Protein AF-A0A2A5HK65-F1 (afdb_monomer)

pLDDT: mean 91.35, std 9.48, range [46.25, 98.0]

Sequence (128 aa):
MYASKERIIPYIITIISYIFTLYLLKQTTVIPIIFNFIIGATYAIILACIINIKWKISAHAVGVGGLLGAFLCVATKLQADVSIFIVALLVVFGLVATARLILNAHTHAQIYTGFLLGIATQFAVFYF

Foldseek 3Di:
DDDLVVCLVVLVVVLVVLVVVLVVVVVDPDDVLVNLLSVLVNVLSVVQSVCSVPFNADLVLLVLLLVLLSVVLCCVVVVDPPVVVNVVSVVVLVVVLVVCVVVVVHDPCSNVVSNVSSNVSSNVSSVD

Nearest PDB structures (foldseek):
  1x91-assembly1_A  TM=3.301E-01  e=8.419E+00  Arabidopsis thaliana

Solvent-accessible surface area (backbone atoms only — not comparable to full-atom values): 6739 Å² total; per-residue (Å²): 133,84,58,58,73,72,52,48,57,63,42,52,54,51,47,53,52,44,53,50,49,51,58,55,46,72,76,45,98,62,61,66,70,60,55,40,49,52,51,12,52,40,54,32,49,52,53,46,47,61,46,23,72,83,45,70,48,31,65,68,32,21,51,53,17,25,52,45,16,46,51,54,43,43,34,68,78,68,66,44,92,48,63,70,58,52,54,52,48,52,52,51,44,52,53,54,50,50,53,36,45,75,66,67,72,42,53,72,66,28,35,54,53,17,22,49,45,8,22,51,34,20,36,52,52,69,75,106

Mean predicted aligned error: 4.23 Å

Secondary structure (DSSP, 8-state):
---GGGGHHHHHHHHHHHHHHHHHHHTS---HHHHHHHHHHHHHHHHHHHHHHHS---HHHHHHHHHHHHHHHHHHHS----HHHHHHHHHHHHHHHHHHHHTT-S-HHHHHHHHHHHHHHHHHHHH-

Structure (mmCIF, N/CA/C/O backbone):
data_AF-A0A2A5HK65-F1
#
_entry.id   AF-A0A2A5HK65-F1
#
loop_
_atom_site.group_PDB
_atom_site.id
_atom_site.type_symbol
_atom_site.label_atom_id
_atom_site.label_alt_id
_atom_site.label_comp_id
_atom_site.label_asym_id
_atom_site.label_entity_id
_atom_site.label_seq_id
_atom_site.pdbx_PDB_ins_code
_atom_site.Cartn_x
_atom_site.Cartn_y
_atom_site.Cartn_z
_atom_site.occupancy
_atom_site.B_iso_or_equiv
_atom_site.auth_seq_id
_atom_site.auth_comp_id
_atom_site.auth_asym_id
_atom_site.auth_atom_id
_atom_site.pdbx_PDB_model_num
ATOM 1 N N . MET A 1 1 ? -8.282 -3.814 21.836 1.00 46.25 1 MET A N 1
ATOM 2 C CA . MET A 1 1 ? -8.452 -3.040 20.584 1.00 46.25 1 MET A CA 1
ATOM 3 C C . MET A 1 1 ? -7.595 -1.778 20.682 1.00 46.25 1 MET A C 1
ATOM 5 O O . MET A 1 1 ? -8.028 -0.820 21.301 1.00 46.25 1 MET A O 1
ATOM 9 N N . TYR A 1 2 ? -6.361 -1.800 20.157 1.00 49.16 2 TYR A N 1
ATOM 10 C CA . TYR A 1 2 ? -5.377 -0.717 20.349 1.00 49.16 2 TYR A CA 1
ATOM 11 C C . TYR A 1 2 ? -5.909 0.667 19.925 1.00 49.16 2 TYR A C 1
ATOM 13 O O . TYR A 1 2 ? -6.644 0.803 18.925 1.00 49.16 2 TYR A O 1
ATOM 21 N N . ALA A 1 3 ? -5.553 1.695 20.694 1.00 53.25 3 ALA A N 1
ATOM 22 C CA . ALA A 1 3 ? -5.910 3.082 20.411 1.00 53.25 3 ALA A CA 1
ATOM 23 C C . ALA A 1 3 ? -5.217 3.552 19.117 1.00 53.25 3 ALA A C 1
ATOM 25 O O . ALA A 1 3 ? -4.145 3.065 18.767 1.00 53.25 3 ALA A O 1
ATOM 26 N N . SER A 1 4 ? -5.804 4.511 18.383 1.00 59.31 4 SER A N 1
ATOM 27 C CA . SER A 1 4 ? -5.201 5.018 17.126 1.00 59.31 4 SER A CA 1
ATOM 28 C C . SER A 1 4 ? -3.761 5.508 17.325 1.00 59.31 4 SER A C 1
ATOM 30 O O . SER A 1 4 ? -2.926 5.348 16.438 1.00 59.31 4 SER A O 1
ATOM 32 N N . LYS A 1 5 ? -3.474 6.046 18.520 1.00 59.19 5 LYS A N 1
ATOM 33 C CA . LYS A 1 5 ? -2.154 6.535 18.932 1.00 59.19 5 LYS A CA 1
ATOM 34 C C . LYS A 1 5 ? -1.090 5.440 19.027 1.00 59.19 5 LYS A C 1
ATOM 36 O O . LYS A 1 5 ? 0.046 5.707 18.670 1.00 59.19 5 LYS A O 1
ATOM 41 N N . GLU A 1 6 ? -1.426 4.218 19.432 1.00 62.09 6 GLU A N 1
ATOM 42 C CA . GLU A 1 6 ? -0.434 3.134 19.579 1.00 62.09 6 GLU A CA 1
ATOM 43 C C . GLU A 1 6 ? 0.043 2.599 18.222 1.00 62.09 6 GLU A C 1
ATOM 45 O O . GLU A 1 6 ? 1.127 2.035 18.108 1.00 62.09 6 GLU A O 1
ATOM 50 N N . ARG A 1 7 ? -0.739 2.825 17.159 1.00 69.94 7 ARG A N 1
ATOM 51 C CA . ARG A 1 7 ? -0.401 2.383 15.800 1.00 69.94 7 ARG A CA 1
ATOM 52 C C . ARG A 1 7 ? 0.589 3.305 15.097 1.00 69.94 7 ARG A C 1
ATOM 54 O O . ARG A 1 7 ? 1.166 2.885 14.102 1.00 69.94 7 ARG A O 1
ATOM 61 N N . ILE A 1 8 ? 0.803 4.529 15.591 1.00 82.81 8 ILE A N 1
ATOM 62 C CA . ILE A 1 8 ? 1.668 5.503 14.912 1.00 82.81 8 ILE A CA 1
ATOM 63 C C . ILE A 1 8 ? 3.128 5.045 14.876 1.00 82.81 8 ILE A C 1
ATOM 65 O O . ILE A 1 8 ? 3.794 5.237 13.868 1.00 82.81 8 ILE A O 1
ATOM 69 N N . ILE A 1 9 ? 3.594 4.361 15.927 1.00 87.81 9 ILE A N 1
ATOM 70 C CA . ILE A 1 9 ? 4.965 3.846 16.015 1.00 87.81 9 ILE A CA 1
ATOM 71 C C . ILE A 1 9 ? 5.244 2.851 14.868 1.00 87.81 9 ILE A C 1
ATOM 73 O O . ILE A 1 9 ? 6.175 3.102 14.104 1.00 87.81 9 ILE A O 1
ATOM 77 N N . PRO A 1 10 ? 4.423 1.798 14.648 1.00 90.94 10 PRO A N 1
ATOM 78 C CA . PRO A 1 10 ? 4.553 0.925 13.479 1.00 90.94 10 PRO A CA 1
ATOM 79 C C . PRO A 1 10 ? 4.593 1.655 12.130 1.00 90.94 10 PRO A C 1
ATOM 81 O O . PRO A 1 10 ? 5.416 1.316 11.279 1.00 90.94 10 PRO A O 1
ATOM 84 N N . TYR A 1 11 ? 3.737 2.665 11.927 1.00 91.88 11 TYR A N 1
ATOM 85 C CA . TYR A 1 11 ? 3.733 3.450 10.686 1.00 91.88 11 TYR A CA 1
ATOM 86 C C . TYR A 1 11 ? 5.052 4.204 10.496 1.00 91.88 11 TYR A C 1
ATOM 88 O O . TYR A 1 11 ? 5.650 4.111 9.428 1.00 91.88 11 TYR A O 1
ATOM 96 N N . ILE A 1 12 ? 5.528 4.908 11.527 1.00 93.69 12 ILE A N 1
ATOM 97 C CA . ILE A 1 12 ? 6.774 5.681 11.464 1.00 93.69 12 ILE A CA 1
ATOM 98 C C . ILE A 1 12 ? 7.977 4.773 11.208 1.00 93.6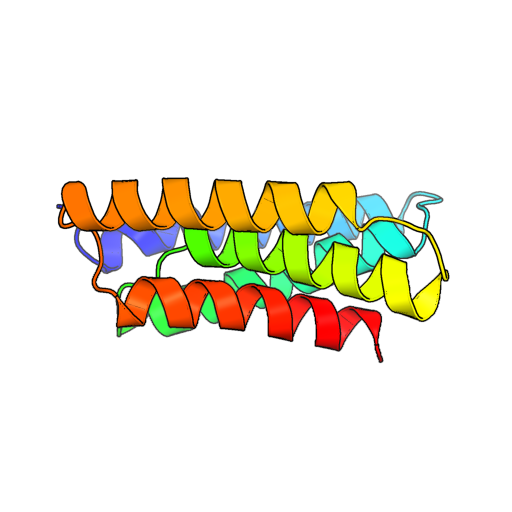9 12 ILE A C 1
ATOM 100 O O . ILE A 1 12 ? 8.792 5.087 10.343 1.00 93.69 12 ILE A O 1
ATOM 104 N N . ILE A 1 13 ? 8.060 3.625 11.890 1.00 95.31 13 ILE A N 1
ATOM 105 C CA . ILE A 1 13 ? 9.128 2.646 11.650 1.00 95.31 13 ILE A CA 1
ATOM 106 C C . ILE A 1 13 ? 9.094 2.182 10.191 1.00 95.31 13 ILE A C 1
ATOM 108 O O . ILE A 1 13 ? 10.122 2.205 9.524 1.00 95.31 13 ILE A O 1
ATOM 112 N N . THR A 1 14 ? 7.912 1.850 9.665 1.00 94.81 14 THR A N 1
ATOM 113 C CA . THR A 1 14 ? 7.760 1.400 8.272 1.00 94.81 14 THR A CA 1
ATOM 114 C C . THR A 1 14 ? 8.170 2.487 7.272 1.00 94.81 14 THR A C 1
ATOM 116 O O . THR A 1 14 ? 8.875 2.194 6.309 1.00 94.81 14 THR A O 1
ATOM 119 N N . ILE A 1 15 ? 7.783 3.747 7.512 1.00 96.12 15 ILE A N 1
ATOM 120 C CA . ILE A 1 15 ? 8.173 4.894 6.676 1.00 96.12 15 ILE A CA 1
ATOM 121 C C . ILE A 1 15 ? 9.697 5.043 6.648 1.00 96.12 15 ILE A C 1
ATOM 123 O O . ILE A 1 15 ? 10.281 5.146 5.571 1.00 96.12 15 ILE A O 1
ATOM 127 N N . ILE A 1 16 ? 10.349 5.017 7.815 1.00 97.31 16 ILE A N 1
ATOM 128 C CA . ILE A 1 16 ? 11.810 5.126 7.913 1.00 97.31 16 ILE A CA 1
ATOM 129 C C . ILE A 1 16 ? 12.480 3.959 7.185 1.00 97.31 16 ILE A C 1
ATOM 131 O O . ILE A 1 16 ? 13.403 4.182 6.401 1.00 97.31 16 ILE A O 1
ATOM 135 N N . SER A 1 17 ? 11.997 2.729 7.388 1.00 97.12 17 SER A N 1
ATOM 136 C CA . SER A 1 17 ? 12.515 1.552 6.690 1.00 97.12 17 SER A CA 1
ATOM 137 C C . SER A 1 17 ? 12.403 1.696 5.175 1.00 97.12 17 SER A C 1
ATOM 139 O O . SER A 1 17 ? 13.373 1.420 4.480 1.00 97.12 17 SER A O 1
ATOM 141 N N . TYR A 1 18 ? 11.273 2.179 4.653 1.00 96.25 18 TYR A N 1
ATOM 142 C CA . TYR A 1 18 ? 11.088 2.353 3.210 1.00 96.25 18 TYR A CA 1
ATOM 143 C C . TYR A 1 18 ? 11.963 3.466 2.632 1.00 96.25 18 TYR A C 1
ATOM 145 O O . TYR A 1 18 ? 12.559 3.278 1.572 1.00 96.25 18 TYR A O 1
ATOM 153 N N . ILE A 1 19 ? 12.117 4.590 3.337 1.00 96.75 19 ILE A N 1
ATOM 154 C CA . ILE A 1 19 ? 13.049 5.655 2.934 1.00 96.75 19 ILE A CA 1
ATOM 155 C C . ILE A 1 19 ? 14.484 5.118 2.894 1.00 96.75 19 ILE A C 1
ATOM 157 O O . ILE A 1 19 ? 15.219 5.379 1.941 1.00 96.75 19 ILE A O 1
ATO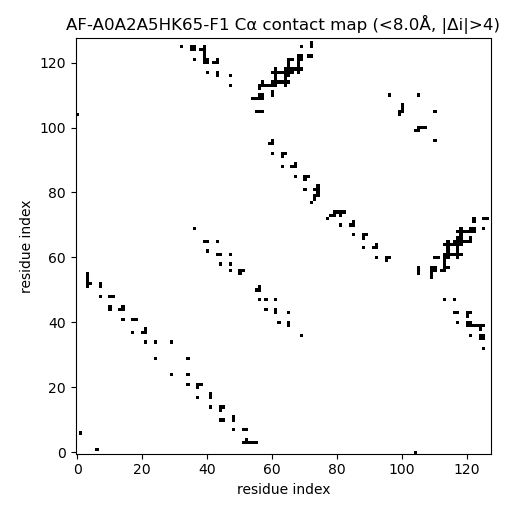M 161 N N . PHE A 1 20 ? 14.877 4.326 3.893 1.00 96.81 20 PHE A N 1
ATOM 162 C CA . PHE A 1 20 ? 16.188 3.689 3.912 1.00 96.81 20 PHE A CA 1
ATOM 163 C C . PHE A 1 20 ? 16.354 2.685 2.761 1.00 96.81 20 PHE A C 1
ATOM 165 O O . PHE A 1 20 ? 17.381 2.692 2.084 1.00 96.81 20 PHE A O 1
ATOM 172 N N . THR A 1 21 ? 15.326 1.887 2.457 1.00 95.88 21 THR A N 1
ATOM 173 C CA . THR A 1 21 ? 15.315 1.012 1.276 1.00 95.88 21 THR A CA 1
ATOM 174 C C . THR A 1 21 ? 15.499 1.810 -0.015 1.00 95.88 21 THR A C 1
ATOM 176 O O . THR A 1 21 ? 16.332 1.435 -0.834 1.00 95.88 21 THR A O 1
ATOM 179 N N . LEU A 1 22 ? 14.798 2.933 -0.193 1.00 95.62 22 LEU A N 1
ATOM 180 C CA . LEU A 1 22 ? 14.970 3.801 -1.366 1.00 95.62 22 LEU A CA 1
ATOM 181 C C . LEU A 1 22 ? 16.391 4.363 -1.468 1.00 95.62 22 LEU A C 1
ATOM 183 O O . LEU A 1 22 ? 16.957 4.405 -2.560 1.00 95.62 22 LEU A O 1
ATOM 187 N N . TYR A 1 23 ? 16.988 4.754 -0.341 1.00 95.06 23 TYR A N 1
ATOM 188 C CA . TYR A 1 23 ? 18.372 5.224 -0.292 1.00 95.06 23 TYR A CA 1
ATOM 189 C C . TYR A 1 23 ? 19.375 4.148 -0.737 1.00 95.06 23 TYR A C 1
ATOM 191 O O . TYR A 1 23 ? 20.294 4.452 -1.503 1.00 95.06 23 TYR A O 1
ATOM 199 N N . LEU A 1 24 ? 19.190 2.896 -0.307 1.00 94.94 24 LEU A N 1
ATOM 200 C CA . LEU A 1 24 ? 20.031 1.769 -0.728 1.00 94.94 24 LEU A CA 1
ATOM 201 C C . LEU A 1 24 ? 19.811 1.404 -2.200 1.00 94.94 24 LEU A C 1
ATOM 203 O O . LEU A 1 24 ? 20.773 1.198 -2.942 1.00 94.94 24 LEU A O 1
ATOM 207 N N . LEU A 1 25 ? 18.554 1.370 -2.649 1.00 93.88 25 LEU A N 1
ATOM 208 C CA . LEU A 1 25 ? 18.222 1.062 -4.039 1.00 93.88 25 LEU A CA 1
ATOM 209 C C . LEU A 1 25 ? 18.782 2.105 -5.006 1.00 93.88 25 LEU A C 1
ATOM 211 O O . LEU A 1 25 ? 19.219 1.738 -6.089 1.00 93.88 25 LEU A O 1
ATOM 215 N N . LYS A 1 26 ? 18.844 3.382 -4.609 1.00 91.69 26 LYS A N 1
ATOM 216 C CA . LYS A 1 26 ? 19.449 4.447 -5.423 1.00 91.69 26 LYS A CA 1
ATOM 217 C C . LYS A 1 26 ? 20.957 4.252 -5.651 1.00 91.69 26 LYS A C 1
ATOM 219 O O . LYS A 1 26 ? 21.494 4.772 -6.622 1.00 91.69 26 LYS A O 1
ATOM 224 N N . GLN A 1 27 ? 21.637 3.523 -4.767 1.00 91.19 27 GLN A N 1
ATOM 225 C CA . GLN A 1 27 ? 23.066 3.205 -4.889 1.00 91.19 27 GLN A CA 1
ATOM 226 C C . GLN A 1 27 ? 23.330 1.925 -5.692 1.00 91.19 27 GLN A C 1
ATOM 228 O O . GLN A 1 27 ? 24.483 1.586 -5.939 1.00 91.19 27 GLN A O 1
ATOM 233 N N . THR A 1 28 ? 22.277 1.213 -6.095 1.00 89.00 28 THR A N 1
ATOM 234 C CA . THR A 1 28 ? 22.363 -0.060 -6.815 1.00 89.00 28 THR A CA 1
ATOM 235 C C . THR A 1 28 ? 21.738 0.082 -8.201 1.00 89.00 28 THR A C 1
ATOM 237 O O . THR A 1 28 ? 20.828 0.881 -8.412 1.00 89.00 28 THR A O 1
ATOM 240 N N . THR A 1 29 ? 22.172 -0.730 -9.160 1.00 85.94 29 THR A N 1
ATOM 241 C CA . THR A 1 29 ? 21.531 -0.840 -10.477 1.00 85.94 29 THR A CA 1
ATOM 242 C C . THR A 1 29 ? 20.218 -1.625 -10.356 1.00 85.94 29 THR A C 1
ATOM 244 O O . THR A 1 29 ? 20.156 -2.819 -10.641 1.00 85.94 29 THR A O 1
ATOM 247 N N . VAL A 1 30 ? 19.163 -0.977 -9.856 1.00 86.56 30 VAL A N 1
ATOM 248 C CA . VAL A 1 30 ? 17.831 -1.585 -9.714 1.00 86.56 30 VAL A CA 1
ATOM 249 C C . VAL A 1 30 ? 16.975 -1.350 -10.961 1.00 86.56 30 VAL A C 1
ATOM 251 O O . VAL A 1 30 ? 17.056 -0.309 -11.610 1.00 86.56 30 VAL A O 1
ATOM 254 N N . ILE A 1 31 ? 16.105 -2.311 -11.276 1.00 86.06 31 ILE A N 1
ATOM 255 C CA . ILE A 1 31 ? 15.100 -2.158 -12.330 1.00 86.06 31 ILE A CA 1
ATOM 256 C C . ILE A 1 31 ? 14.127 -1.029 -11.925 1.00 86.06 31 ILE A C 1
ATOM 258 O O . ILE A 1 31 ? 13.556 -1.106 -10.830 1.00 86.06 31 ILE A O 1
ATOM 262 N N . PRO A 1 32 ? 13.871 -0.021 -12.786 1.00 87.31 32 PRO A N 1
ATOM 263 C CA . PRO A 1 32 ? 13.042 1.144 -12.451 1.00 87.31 32 PRO A CA 1
ATOM 264 C C . PRO A 1 32 ? 11.654 0.803 -11.892 1.00 87.31 32 PRO A C 1
ATOM 266 O O . PRO A 1 32 ? 11.155 1.496 -11.011 1.00 87.31 32 PRO A O 1
ATOM 269 N N . ILE A 1 33 ? 11.059 -0.309 -12.342 1.00 87.94 33 ILE A N 1
ATOM 270 C CA . ILE A 1 33 ? 9.765 -0.798 -11.847 1.00 87.94 33 ILE A CA 1
ATOM 271 C C . ILE A 1 33 ? 9.779 -1.043 -10.331 1.00 87.94 33 ILE A C 1
ATOM 273 O O . ILE A 1 33 ? 8.853 -0.652 -9.629 1.00 87.94 33 ILE A O 1
ATOM 277 N N . ILE A 1 34 ? 10.847 -1.645 -9.803 1.00 90.19 34 ILE A N 1
ATOM 278 C CA . ILE A 1 34 ? 10.962 -1.966 -8.376 1.00 90.19 34 ILE A CA 1
ATOM 279 C C . ILE A 1 34 ? 11.151 -0.675 -7.583 1.00 90.19 34 ILE A C 1
ATOM 281 O O . ILE A 1 34 ? 10.543 -0.498 -6.531 1.00 90.19 34 ILE A O 1
ATOM 285 N N . PHE A 1 35 ? 11.953 0.252 -8.106 1.00 92.69 35 PHE A N 1
ATOM 286 C CA . PHE A 1 35 ? 12.175 1.544 -7.467 1.00 92.69 35 PHE A CA 1
ATOM 287 C C . PHE A 1 35 ? 10.871 2.348 -7.348 1.00 92.69 35 PHE A C 1
ATOM 289 O O . PHE A 1 35 ? 10.507 2.768 -6.249 1.00 92.69 35 PHE A O 1
ATOM 296 N N . ASN A 1 36 ? 10.115 2.465 -8.444 1.00 92.12 36 ASN A N 1
ATOM 297 C CA . ASN A 1 36 ? 8.824 3.160 -8.469 1.00 92.12 36 ASN A CA 1
ATOM 298 C C . ASN A 1 36 ? 7.790 2.481 -7.563 1.00 92.12 36 ASN A C 1
ATOM 300 O O . ASN A 1 36 ? 7.040 3.162 -6.864 1.00 92.12 36 ASN A O 1
ATOM 304 N N . PHE A 1 37 ? 7.808 1.148 -7.485 1.00 93.62 37 PHE A N 1
ATOM 305 C CA . PHE A 1 37 ? 6.965 0.411 -6.549 1.00 93.62 37 PHE A CA 1
ATOM 306 C C . PHE A 1 37 ? 7.238 0.789 -5.093 1.00 93.62 37 PHE A C 1
ATOM 308 O O . PHE A 1 37 ? 6.298 1.070 -4.346 1.00 93.62 37 PHE A O 1
ATOM 315 N N . ILE A 1 38 ? 8.505 0.849 -4.676 1.00 95.25 38 ILE A N 1
ATOM 316 C CA . ILE A 1 38 ? 8.838 1.235 -3.299 1.00 95.25 38 ILE A CA 1
ATOM 317 C C . ILE A 1 38 ? 8.501 2.711 -3.046 1.00 95.25 38 ILE A C 1
ATOM 319 O O . ILE A 1 38 ? 8.007 3.038 -1.964 1.00 95.25 38 ILE A O 1
ATOM 323 N N . ILE A 1 39 ? 8.667 3.600 -4.032 1.00 95.69 39 ILE A N 1
ATOM 324 C CA . ILE A 1 39 ? 8.225 5.002 -3.924 1.00 95.69 39 ILE A CA 1
ATOM 325 C C . ILE A 1 39 ? 6.711 5.075 -3.689 1.00 95.69 39 ILE A C 1
ATOM 327 O O . ILE A 1 39 ? 6.269 5.699 -2.722 1.00 95.69 39 ILE A O 1
ATOM 331 N N . GLY A 1 40 ? 5.911 4.395 -4.515 1.00 96.06 40 GLY A N 1
ATOM 332 C CA . GLY A 1 40 ? 4.455 4.344 -4.365 1.00 96.06 40 GLY A CA 1
ATOM 333 C C . GLY A 1 40 ? 4.031 3.791 -3.007 1.00 96.06 40 GLY A C 1
ATOM 334 O O . GLY A 1 40 ? 3.159 4.358 -2.350 1.00 96.06 40 GLY A O 1
ATOM 335 N N . ALA A 1 41 ? 4.706 2.743 -2.530 1.00 96.31 41 ALA A N 1
ATOM 336 C CA . ALA A 1 41 ? 4.433 2.141 -1.231 1.00 96.31 41 ALA A CA 1
ATOM 337 C C . ALA A 1 41 ? 4.785 3.098 -0.079 1.00 96.31 41 ALA A C 1
ATOM 339 O O . ALA A 1 41 ? 4.059 3.160 0.913 1.00 96.31 41 ALA A O 1
ATOM 340 N N . THR A 1 42 ? 5.851 3.890 -0.239 1.00 96.81 42 THR A N 1
ATOM 341 C CA . THR A 1 42 ? 6.261 4.942 0.705 1.00 96.81 42 THR A CA 1
ATOM 342 C C . THR A 1 42 ? 5.205 6.039 0.801 1.00 96.81 42 THR A C 1
ATOM 344 O O . THR A 1 42 ? 4.775 6.387 1.901 1.00 96.81 42 THR A O 1
ATOM 347 N N . TYR A 1 43 ? 4.705 6.541 -0.330 1.00 96.81 43 TYR A N 1
ATOM 348 C CA . TYR A 1 43 ? 3.613 7.518 -0.315 1.00 96.81 43 TYR A CA 1
ATOM 349 C C . TYR A 1 43 ? 2.323 6.936 0.271 1.00 96.81 43 TYR A C 1
ATOM 351 O O . TYR A 1 43 ? 1.669 7.598 1.081 1.00 96.81 43 TYR A O 1
ATOM 359 N N . ALA A 1 44 ? 1.985 5.688 -0.063 1.00 97.12 44 ALA A N 1
ATOM 360 C CA . ALA A 1 44 ? 0.818 5.002 0.482 1.00 97.12 44 ALA A CA 1
ATOM 361 C C . ALA A 1 44 ? 0.861 4.923 2.014 1.00 97.12 44 ALA A C 1
ATOM 363 O O . ALA A 1 44 ? -0.128 5.250 2.673 1.00 97.12 44 ALA A O 1
ATOM 364 N N . ILE A 1 45 ? 2.004 4.535 2.594 1.00 96.44 45 ILE A N 1
ATOM 365 C CA . ILE A 1 45 ? 2.138 4.396 4.048 1.00 96.44 45 ILE A CA 1
ATOM 366 C C . ILE A 1 45 ? 2.193 5.755 4.764 1.00 96.44 45 ILE A C 1
ATOM 368 O O . ILE A 1 45 ? 1.631 5.880 5.854 1.00 96.44 45 ILE A O 1
ATOM 372 N N . ILE A 1 46 ? 2.773 6.792 4.144 1.00 96.25 46 ILE A N 1
ATOM 373 C CA . ILE A 1 46 ? 2.736 8.171 4.664 1.00 96.25 46 ILE A CA 1
ATOM 374 C C . ILE A 1 46 ? 1.288 8.672 4.728 1.00 96.25 46 ILE A C 1
ATOM 376 O O . ILE A 1 46 ? 0.834 9.122 5.783 1.00 96.25 46 ILE A O 1
ATOM 380 N N . LEU A 1 47 ? 0.535 8.546 3.632 1.00 96.38 47 LEU A N 1
ATOM 381 C CA . LEU A 1 47 ? -0.866 8.971 3.585 1.00 96.38 47 LEU A CA 1
ATOM 382 C C . LEU A 1 47 ? -1.735 8.151 4.544 1.00 96.38 47 LEU A C 1
ATOM 384 O O . LEU A 1 47 ? -2.553 8.715 5.272 1.00 96.38 47 LEU A O 1
ATOM 388 N N . ALA A 1 48 ? -1.519 6.835 4.614 1.00 95.12 48 ALA A N 1
ATOM 389 C CA . ALA A 1 48 ? -2.213 5.976 5.566 1.00 95.12 48 ALA A CA 1
ATOM 390 C C . ALA A 1 48 ? -1.916 6.381 7.019 1.00 95.12 48 ALA A C 1
ATOM 392 O O . ALA A 1 48 ? -2.838 6.412 7.833 1.00 95.12 48 ALA A O 1
ATOM 393 N N . CYS A 1 49 ? -0.674 6.756 7.341 1.00 94.00 49 CYS A N 1
ATOM 394 C CA . CYS A 1 49 ? -0.305 7.265 8.661 1.00 94.00 49 CYS A CA 1
ATOM 395 C C . CYS A 1 49 ? -1.064 8.556 9.001 1.00 94.00 49 CYS A C 1
ATOM 397 O O . CYS A 1 49 ? -1.634 8.654 10.089 1.00 94.00 49 CYS A O 1
ATOM 399 N N . ILE A 1 50 ? -1.124 9.518 8.071 1.00 93.62 50 ILE A N 1
ATOM 400 C CA . ILE A 1 50 ? -1.845 10.790 8.253 1.00 93.62 50 ILE A CA 1
ATOM 401 C C . ILE A 1 50 ? -3.333 10.531 8.512 1.00 93.62 50 ILE A C 1
ATOM 403 O O . ILE A 1 50 ? -3.890 11.033 9.492 1.00 93.62 50 ILE A O 1
ATOM 407 N N . ILE A 1 51 ? -3.970 9.699 7.683 1.00 92.81 51 ILE A N 1
ATOM 408 C CA . ILE A 1 51 ? -5.392 9.362 7.836 1.00 92.81 51 ILE A CA 1
ATOM 409 C C . ILE A 1 51 ? -5.623 8.635 9.169 1.00 92.81 51 ILE A C 1
ATOM 411 O O . ILE A 1 51 ? -6.551 8.982 9.903 1.00 92.81 51 ILE A O 1
ATOM 415 N N . ASN A 1 52 ? -4.735 7.705 9.545 1.00 91.25 52 ASN A N 1
ATOM 416 C CA . ASN A 1 52 ? -4.828 6.917 10.777 1.00 91.25 52 ASN A CA 1
ATOM 417 C C . ASN A 1 52 ? -4.840 7.764 12.066 1.00 91.25 52 ASN A C 1
ATOM 419 O O . ASN A 1 52 ? -5.365 7.306 13.086 1.00 91.25 52 ASN A O 1
ATOM 423 N N . ILE A 1 53 ? -4.319 8.998 12.052 1.00 87.81 53 ILE A N 1
ATOM 424 C CA . ILE A 1 53 ? -4.367 9.901 13.218 1.00 87.81 53 I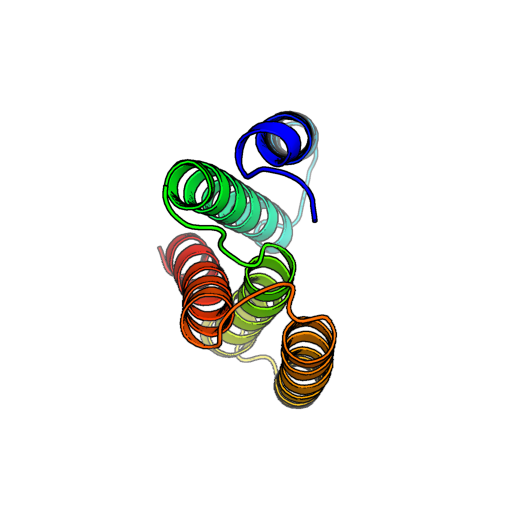LE A CA 1
ATOM 425 C C . ILE A 1 53 ? -5.817 10.235 13.599 1.00 87.81 53 ILE A C 1
ATOM 427 O O . ILE A 1 53 ? -6.143 10.294 14.786 1.00 87.81 53 ILE A O 1
ATOM 431 N N . LYS A 1 54 ? -6.685 10.451 12.604 1.00 86.88 54 LYS A N 1
ATOM 432 C CA . LYS A 1 54 ? -8.084 10.867 12.805 1.00 86.88 54 LYS A CA 1
ATOM 433 C C . LYS A 1 54 ? -9.079 9.736 12.559 1.00 86.88 54 LYS A C 1
ATOM 435 O O . LYS A 1 54 ? -10.130 9.703 13.193 1.00 86.88 54 LYS A O 1
ATOM 440 N N . TRP A 1 55 ? -8.750 8.802 11.672 1.00 87.62 55 TRP A N 1
ATOM 441 C CA . TRP A 1 55 ? -9.649 7.740 11.248 1.00 87.62 55 TRP A CA 1
ATOM 442 C C . TRP A 1 55 ? -8.877 6.449 10.979 1.00 87.62 55 TRP A C 1
ATOM 444 O O . TRP A 1 55 ? -8.006 6.409 10.118 1.00 87.62 55 TRP A O 1
ATOM 454 N N . LYS A 1 56 ? -9.188 5.384 11.732 1.00 88.12 56 LYS A N 1
ATOM 455 C CA . LYS A 1 56 ? -8.459 4.099 11.741 1.00 88.12 56 LYS A CA 1
ATOM 456 C C . LYS A 1 56 ? -8.542 3.358 10.397 1.00 88.12 56 LYS A C 1
ATOM 458 O O . LYS A 1 56 ? -9.280 2.383 10.267 1.00 88.12 56 LYS A O 1
ATOM 463 N N . ILE A 1 57 ? -7.772 3.793 9.406 1.00 93.06 57 ILE A N 1
ATOM 464 C CA . ILE A 1 57 ? -7.681 3.161 8.088 1.00 93.06 57 ILE A CA 1
ATOM 465 C C . ILE A 1 57 ? -7.016 1.779 8.180 1.00 93.06 57 ILE A C 1
ATOM 467 O O . ILE A 1 57 ? -6.166 1.526 9.042 1.00 93.06 57 ILE A O 1
ATOM 471 N N . SER A 1 58 ? -7.418 0.857 7.306 1.00 94.38 58 SER A N 1
ATOM 472 C CA . SER A 1 58 ? -6.848 -0.492 7.268 1.00 94.38 58 SER A CA 1
ATOM 473 C C . SER A 1 58 ? -5.541 -0.519 6.469 1.00 94.38 58 SER A C 1
ATOM 475 O O . SER A 1 58 ? -5.565 -0.558 5.241 1.00 94.38 58 SER A O 1
ATOM 477 N N . ALA A 1 59 ? -4.395 -0.581 7.156 1.00 93.75 59 ALA A N 1
ATOM 478 C CA . ALA A 1 59 ? -3.079 -0.730 6.515 1.00 93.75 59 ALA A CA 1
ATOM 479 C C . ALA A 1 59 ? -2.972 -1.989 5.634 1.00 93.75 59 ALA A C 1
ATOM 481 O O . ALA A 1 59 ? -2.308 -1.978 4.604 1.00 93.75 59 ALA A O 1
ATOM 482 N N . HIS A 1 60 ? -3.659 -3.072 6.012 1.00 94.50 60 HIS A N 1
ATOM 483 C CA . HIS A 1 60 ? -3.674 -4.304 5.220 1.00 94.50 60 HIS A CA 1
ATOM 484 C C . HIS A 1 60 ? -4.397 -4.092 3.888 1.00 94.50 60 HIS A C 1
ATOM 486 O O . HIS A 1 60 ? -3.929 -4.560 2.856 1.00 94.50 60 HIS A O 1
ATOM 492 N N . ALA A 1 61 ? -5.507 -3.345 3.902 1.00 96.62 61 ALA A N 1
ATOM 493 C CA . ALA A 1 61 ? -6.212 -2.990 2.678 1.00 96.62 61 ALA A CA 1
ATOM 494 C C . ALA A 1 61 ? -5.360 -2.067 1.792 1.00 96.62 61 ALA A C 1
ATOM 496 O O . ALA A 1 61 ? -5.299 -2.296 0.589 1.00 96.62 61 ALA A O 1
ATOM 497 N N . VAL A 1 62 ? -4.642 -1.101 2.384 1.00 97.44 62 VAL A N 1
ATOM 498 C CA . VAL A 1 62 ? -3.669 -0.251 1.666 1.00 97.44 62 VAL A CA 1
ATOM 499 C C . VAL A 1 62 ? -2.590 -1.094 0.986 1.00 97.44 62 VAL A C 1
ATOM 501 O O . VAL A 1 62 ? -2.305 -0.873 -0.186 1.00 97.44 62 VAL A O 1
ATOM 504 N N . GLY A 1 63 ? -2.032 -2.091 1.677 1.00 96.31 63 GLY A N 1
ATOM 505 C CA . GLY A 1 63 ? -1.015 -2.980 1.109 1.00 96.31 63 GLY A CA 1
ATOM 506 C C . GLY A 1 63 ? -1.523 -3.805 -0.077 1.00 96.31 63 GLY A C 1
ATOM 507 O O . GLY A 1 63 ? -0.899 -3.800 -1.138 1.00 96.31 63 GLY A O 1
ATOM 508 N N . VAL A 1 64 ? -2.678 -4.469 0.066 1.00 97.62 64 VAL A N 1
ATOM 509 C CA . VAL A 1 64 ? -3.264 -5.271 -1.028 1.00 97.62 64 VAL A CA 1
ATOM 510 C C . VAL A 1 64 ? -3.672 -4.379 -2.207 1.00 97.62 64 VAL A C 1
ATOM 512 O O . VAL A 1 64 ? -3.423 -4.731 -3.358 1.00 97.62 64 VAL A O 1
ATOM 515 N N . GLY A 1 65 ? -4.234 -3.199 -1.930 1.00 97.25 65 GLY A N 1
ATOM 516 C CA . GLY A 1 65 ? -4.560 -2.208 -2.956 1.00 97.25 65 GLY A CA 1
ATOM 517 C C . GLY A 1 65 ? -3.324 -1.684 -3.685 1.00 97.25 65 GLY A C 1
ATOM 518 O O . GLY A 1 65 ? -3.340 -1.555 -4.904 1.00 97.25 65 GLY A O 1
ATOM 519 N N . GLY A 1 66 ? -2.223 -1.453 -2.967 1.00 96.50 66 GLY A N 1
ATOM 520 C CA . GLY A 1 66 ? -0.949 -1.062 -3.567 1.00 96.50 66 GLY A CA 1
ATOM 521 C C . GLY A 1 66 ? -0.406 -2.121 -4.526 1.00 96.50 66 GLY A C 1
ATOM 522 O O . GLY A 1 66 ? -0.041 -1.804 -5.657 1.00 96.50 66 GLY A O 1
ATOM 523 N N . LEU A 1 67 ? -0.420 -3.394 -4.124 1.00 95.75 67 LEU A N 1
ATOM 524 C CA . LEU A 1 67 ? -0.032 -4.487 -5.020 1.00 95.75 67 LEU A CA 1
ATOM 525 C C . LEU A 1 67 ? -0.912 -4.518 -6.273 1.00 95.75 67 LEU A C 1
ATOM 527 O O . LEU A 1 67 ? -0.383 -4.562 -7.381 1.00 95.75 67 LEU A O 1
ATOM 531 N N . LEU A 1 68 ? -2.235 -4.418 -6.117 1.00 96.62 68 LEU A N 1
ATOM 532 C CA . LEU A 1 68 ? -3.147 -4.379 -7.260 1.00 96.62 68 LEU A CA 1
ATOM 533 C C . LEU A 1 68 ? -2.832 -3.200 -8.196 1.00 96.62 68 LEU A C 1
ATOM 535 O O . LEU A 1 68 ? -2.735 -3.397 -9.403 1.00 96.62 68 LEU A O 1
ATOM 539 N N . GLY A 1 69 ? -2.624 -1.997 -7.652 1.00 94.81 69 GLY A N 1
ATOM 540 C CA . GLY A 1 69 ? -2.265 -0.807 -8.430 1.00 94.81 69 GLY A CA 1
ATOM 541 C C . GLY A 1 69 ? -0.968 -0.980 -9.227 1.00 94.81 69 GLY A C 1
ATOM 542 O O . GLY A 1 69 ? -0.906 -0.590 -10.393 1.00 94.81 69 GLY A O 1
ATOM 543 N N . ALA A 1 70 ? 0.037 -1.633 -8.641 1.00 93.50 70 ALA A N 1
ATOM 544 C CA . ALA A 1 70 ? 1.288 -1.943 -9.326 1.00 93.50 70 ALA A CA 1
ATOM 545 C C . ALA A 1 70 ? 1.084 -2.931 -10.488 1.00 93.50 70 ALA A C 1
ATOM 547 O O . ALA A 1 70 ? 1.565 -2.685 -11.594 1.00 93.50 70 ALA A O 1
ATOM 548 N N . PHE A 1 71 ? 0.321 -4.010 -10.279 1.00 94.00 71 PHE A N 1
ATOM 549 C CA . PHE A 1 71 ? 0.006 -4.970 -11.344 1.00 94.00 71 PHE A CA 1
ATOM 550 C C . PHE A 1 71 ? -0.857 -4.355 -12.453 1.00 94.00 71 PHE A C 1
ATOM 552 O O . PHE A 1 71 ? -0.616 -4.627 -13.626 1.00 94.00 71 PHE A O 1
ATOM 559 N N . LEU A 1 72 ? -1.807 -3.478 -12.117 1.00 92.81 72 LEU A N 1
ATOM 560 C CA . LEU A 1 72 ? -2.580 -2.723 -13.110 1.00 92.81 72 LEU A CA 1
ATOM 561 C C . LEU A 1 72 ? -1.682 -1.812 -13.959 1.00 92.81 72 LEU A C 1
ATOM 563 O O . LEU A 1 72 ? -1.875 -1.706 -15.172 1.00 92.81 72 LEU A O 1
ATOM 567 N N . CYS A 1 73 ? -0.669 -1.187 -13.357 1.00 90.00 73 CYS A N 1
ATOM 568 C CA . CYS A 1 73 ? 0.329 -0.455 -14.128 1.00 90.00 73 CYS A CA 1
ATOM 569 C C . CYS A 1 73 ? 1.136 -1.388 -15.041 1.00 90.00 73 CYS A C 1
ATOM 571 O O . CYS A 1 73 ? 1.275 -1.105 -16.227 1.00 90.00 73 CYS A O 1
ATOM 573 N N . VAL A 1 74 ? 1.636 -2.515 -14.528 1.00 89.88 74 VAL A N 1
ATOM 574 C CA . VAL A 1 74 ? 2.384 -3.488 -15.343 1.00 89.88 74 VAL A CA 1
ATOM 575 C C . VAL A 1 74 ? 1.555 -3.946 -16.546 1.00 89.88 74 VAL A C 1
ATOM 577 O O . VAL A 1 74 ? 2.055 -3.934 -17.670 1.00 89.88 74 VAL A O 1
ATOM 580 N N . ALA A 1 75 ? 0.275 -4.256 -16.332 1.00 91.19 75 ALA A N 1
ATOM 581 C CA . ALA A 1 75 ? -0.647 -4.634 -17.398 1.00 91.19 75 ALA A CA 1
ATOM 582 C C . ALA A 1 75 ? -0.775 -3.547 -18.479 1.00 91.19 75 ALA A C 1
ATOM 584 O O . ALA A 1 75 ? -0.812 -3.850 -19.667 1.00 91.19 75 ALA A O 1
ATOM 585 N N . THR A 1 76 ? -0.828 -2.274 -18.078 1.00 87.94 76 THR A N 1
ATOM 586 C CA . THR A 1 76 ? -1.096 -1.149 -18.991 1.00 87.94 76 THR A CA 1
ATOM 587 C C . THR A 1 76 ? 0.162 -0.579 -19.650 1.00 87.94 76 THR A C 1
ATOM 589 O O . THR A 1 76 ? 0.139 -0.299 -20.846 1.00 87.94 76 THR A O 1
ATOM 592 N N . LYS A 1 77 ? 1.268 -0.418 -18.913 1.00 85.69 77 LYS A N 1
ATOM 593 C CA . LYS A 1 77 ? 2.535 0.150 -19.412 1.00 85.69 77 LYS A CA 1
ATOM 594 C C . LYS A 1 77 ? 3.408 -0.881 -20.123 1.00 85.69 77 LYS A C 1
ATOM 596 O O . LYS A 1 77 ? 4.023 -0.540 -21.127 1.00 85.69 77 LYS A O 1
ATOM 601 N N . LEU A 1 78 ? 3.493 -2.109 -19.603 1.00 85.75 78 LEU A N 1
ATOM 602 C CA . LEU A 1 78 ? 4.325 -3.168 -20.193 1.00 85.75 78 LEU A CA 1
ATOM 603 C C . LEU A 1 78 ? 3.542 -4.101 -21.122 1.00 85.75 78 LEU A C 1
ATOM 605 O O . LEU A 1 78 ? 4.153 -4.974 -21.728 1.00 85.75 78 LEU A O 1
ATOM 609 N N . GLN A 1 79 ? 2.216 -3.933 -21.230 1.00 87.12 79 GLN A N 1
ATOM 610 C CA . GLN A 1 79 ? 1.330 -4.808 -22.014 1.00 87.12 79 GLN A CA 1
ATOM 611 C C . GLN A 1 79 ? 1.507 -6.300 -21.681 1.00 87.12 79 GLN A C 1
ATOM 613 O O . GLN A 1 79 ? 1.309 -7.173 -22.523 1.00 87.12 79 GLN A O 1
ATOM 618 N N . ALA A 1 80 ? 1.900 -6.593 -20.440 1.00 89.12 80 ALA A N 1
ATOM 619 C CA . ALA A 1 80 ? 2.092 -7.951 -19.963 1.00 89.12 80 ALA A CA 1
ATOM 620 C C . ALA A 1 80 ? 0.762 -8.530 -19.470 1.00 89.12 80 ALA A C 1
ATOM 622 O O . ALA A 1 80 ? 0.024 -7.866 -18.737 1.00 89.12 80 ALA A O 1
ATOM 623 N N . ASP A 1 81 ? 0.479 -9.787 -19.815 1.00 93.38 81 ASP A N 1
ATOM 624 C CA . ASP A 1 81 ? -0.677 -10.480 -19.253 1.00 93.38 81 ASP A CA 1
ATOM 625 C C . ASP A 1 81 ? -0.410 -10.859 -17.792 1.00 93.38 81 ASP A C 1
ATOM 627 O O . ASP A 1 81 ? 0.317 -11.801 -17.475 1.00 93.38 81 ASP A O 1
ATOM 631 N N . VAL A 1 82 ? -1.009 -10.085 -16.890 1.00 94.38 82 VAL A N 1
ATOM 632 C CA . VAL A 1 82 ? -0.980 -10.308 -15.440 1.00 94.38 82 VAL A CA 1
ATOM 633 C C . VAL A 1 82 ? -2.381 -10.533 -14.868 1.00 94.38 82 VAL A C 1
ATOM 635 O O . VAL A 1 82 ? -2.601 -10.389 -13.662 1.00 94.38 82 VAL A O 1
ATOM 638 N N . SER A 1 83 ? -3.338 -10.910 -15.719 1.00 93.88 83 SER A N 1
ATOM 639 C CA . SER A 1 83 ? -4.754 -11.056 -15.357 1.00 93.88 83 SER A CA 1
ATOM 640 C C . SER A 1 83 ? -4.956 -12.034 -14.198 1.00 93.88 83 SER A C 1
ATOM 642 O O . SER A 1 83 ? -5.736 -11.769 -13.281 1.00 93.88 83 SER A O 1
ATOM 644 N N . ILE A 1 84 ? -4.183 -13.126 -14.177 1.00 96.00 84 ILE A N 1
ATOM 645 C CA . ILE A 1 84 ? -4.211 -14.115 -13.093 1.00 96.00 84 ILE A CA 1
ATOM 646 C C . ILE A 1 84 ? -3.827 -13.508 -11.734 1.00 96.00 84 ILE A C 1
ATOM 648 O O . ILE A 1 84 ? -4.460 -13.811 -10.723 1.00 96.00 84 ILE A O 1
ATOM 652 N N . PHE A 1 85 ? -2.846 -12.601 -11.702 1.00 95.31 85 PHE A N 1
ATOM 653 C CA . PHE A 1 85 ? -2.412 -11.928 -10.476 1.00 95.31 85 PHE A CA 1
ATOM 654 C C . PHE A 1 85 ? -3.445 -10.908 -9.999 1.00 95.31 85 PHE A C 1
ATOM 656 O O . PHE A 1 85 ? -3.682 -10.800 -8.798 1.00 95.31 85 PHE A O 1
ATOM 663 N N . ILE A 1 86 ? -4.104 -10.204 -10.924 1.00 95.75 86 ILE A N 1
ATOM 664 C CA . ILE A 1 86 ? -5.193 -9.272 -10.601 1.00 95.75 86 ILE A CA 1
ATOM 665 C C . ILE A 1 86 ? -6.352 -10.028 -9.943 1.00 95.75 86 ILE A C 1
ATOM 667 O O . ILE A 1 86 ? -6.799 -9.642 -8.862 1.00 95.75 86 ILE A O 1
ATOM 671 N N . VAL A 1 87 ? -6.803 -11.133 -10.546 1.00 97.31 87 VAL A N 1
ATOM 672 C CA . VAL A 1 87 ? -7.882 -11.961 -9.982 1.00 97.31 87 VAL A CA 1
ATOM 673 C C . VAL A 1 87 ? -7.480 -12.517 -8.615 1.00 97.31 87 VAL A C 1
ATOM 675 O O . VAL A 1 87 ? -8.247 -12.401 -7.658 1.00 97.31 87 VAL A O 1
ATOM 678 N N . ALA A 1 88 ? -6.262 -13.050 -8.486 1.00 97.62 88 ALA A N 1
ATOM 679 C CA . ALA A 1 88 ? -5.758 -13.557 -7.212 1.00 97.62 88 ALA A CA 1
ATOM 680 C C . ALA A 1 88 ? -5.736 -12.469 -6.123 1.00 97.62 88 ALA A C 1
ATOM 682 O O . ALA A 1 88 ? -6.178 -12.711 -5.000 1.00 97.62 88 ALA A O 1
ATOM 683 N N . LEU A 1 89 ? -5.290 -11.252 -6.448 1.00 97.25 89 LEU A N 1
ATOM 684 C CA . LEU A 1 89 ? -5.259 -10.130 -5.507 1.00 97.25 89 LEU A CA 1
ATOM 685 C C . LEU A 1 89 ? -6.657 -9.658 -5.097 1.00 97.25 89 LEU A C 1
ATOM 687 O O . LEU A 1 89 ? -6.843 -9.283 -3.939 1.00 97.25 89 LEU A O 1
ATOM 691 N N . LEU A 1 90 ? -7.649 -9.714 -5.990 1.00 97.06 90 LEU A N 1
ATOM 692 C CA . LEU A 1 90 ? -9.043 -9.419 -5.641 1.00 97.06 90 LEU A CA 1
ATOM 693 C C . LEU A 1 90 ? -9.620 -10.461 -4.673 1.00 97.06 90 LEU A C 1
ATOM 695 O O . LEU A 1 90 ? -10.289 -10.092 -3.705 1.00 97.06 90 LEU A O 1
ATOM 699 N N . VAL A 1 91 ? -9.306 -11.745 -4.870 1.00 98.00 91 VAL A N 1
ATOM 700 C CA . VAL A 1 91 ? -9.682 -12.810 -3.923 1.00 98.00 91 VAL A CA 1
ATOM 701 C C . VAL A 1 91 ? -9.004 -12.586 -2.568 1.00 98.00 91 VAL A C 1
ATOM 703 O O . VAL A 1 91 ? -9.672 -12.606 -1.532 1.00 98.00 91 VAL A O 1
ATOM 706 N N . VAL A 1 92 ? -7.699 -12.295 -2.561 1.00 97.62 92 VAL A N 1
ATOM 707 C CA . VAL A 1 92 ? -6.951 -11.975 -1.333 1.00 97.62 92 VAL A CA 1
ATOM 708 C C . VAL A 1 92 ? -7.540 -10.750 -0.634 1.00 97.62 92 VAL A C 1
ATOM 710 O O . VAL A 1 92 ? -7.711 -10.772 0.585 1.00 97.62 92 VAL A O 1
ATOM 713 N N . PHE A 1 93 ? -7.909 -9.704 -1.376 1.00 97.81 93 PHE A N 1
ATOM 714 C CA . PHE A 1 93 ? -8.582 -8.537 -0.811 1.00 97.81 93 PHE A CA 1
ATOM 715 C C . PHE A 1 93 ? -9.902 -8.923 -0.139 1.00 97.81 93 PHE A C 1
ATOM 717 O O . PHE A 1 93 ? -10.127 -8.521 1.001 1.00 97.81 93 PHE A O 1
ATOM 724 N N . GLY A 1 94 ? -10.732 -9.745 -0.787 1.00 96.62 94 GLY A N 1
ATOM 725 C CA . GLY A 1 94 ? -11.986 -10.241 -0.214 1.00 96.62 94 GLY A CA 1
ATOM 726 C C . GLY A 1 94 ? -11.781 -11.013 1.093 1.00 96.62 94 GLY A C 1
ATOM 727 O O . GLY A 1 94 ? -12.477 -10.751 2.079 1.00 96.62 94 GLY A O 1
ATOM 728 N N . LEU A 1 95 ? -10.779 -11.897 1.145 1.00 97.56 95 LEU A N 1
ATOM 729 C CA . LEU A 1 95 ? -10.425 -12.645 2.358 1.00 97.56 95 LEU A CA 1
ATOM 730 C C . LEU A 1 95 ? -9.943 -11.714 3.480 1.00 97.56 95 LEU A C 1
ATOM 732 O O . LEU A 1 95 ? -10.410 -11.808 4.618 1.00 97.56 95 LEU A O 1
ATOM 736 N N . VAL A 1 96 ? -9.052 -10.771 3.162 1.00 96.62 96 VAL A N 1
ATOM 737 C CA . VAL A 1 96 ? -8.518 -9.799 4.129 1.00 96.62 96 VAL A CA 1
ATOM 738 C C . VAL A 1 96 ? -9.617 -8.864 4.637 1.00 96.62 96 VAL A C 1
ATOM 740 O O . VAL A 1 96 ? -9.698 -8.622 5.842 1.00 96.62 96 VAL A O 1
ATOM 743 N N . ALA A 1 97 ? -10.473 -8.347 3.755 1.00 96.12 97 ALA A N 1
ATOM 744 C CA . ALA A 1 97 ? -11.590 -7.479 4.114 1.00 96.12 97 ALA A CA 1
ATOM 745 C C . ALA A 1 97 ? -12.559 -8.199 5.059 1.00 96.12 97 ALA A C 1
ATOM 747 O O . ALA A 1 97 ? -12.856 -7.689 6.142 1.00 96.12 97 ALA A O 1
ATOM 748 N N . THR A 1 98 ? -12.959 -9.420 4.699 1.00 96.44 98 THR A N 1
ATOM 749 C CA . THR A 1 98 ? -13.842 -10.267 5.511 1.00 96.44 98 THR A CA 1
ATOM 750 C C . THR A 1 98 ? -13.244 -10.535 6.890 1.00 96.44 98 THR A C 1
ATOM 752 O O . THR A 1 98 ? -13.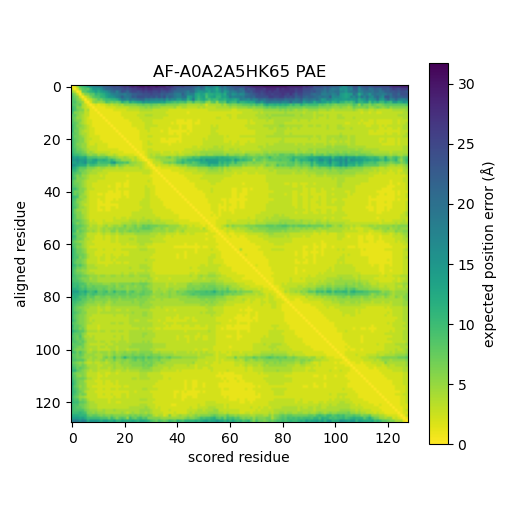901 -10.294 7.902 1.00 96.44 98 THR A O 1
ATOM 755 N N . ALA A 1 99 ? -11.969 -10.931 6.963 1.00 95.81 99 ALA A N 1
ATOM 756 C CA . ALA A 1 99 ? -11.297 -11.175 8.238 1.00 95.81 99 ALA A CA 1
ATOM 757 C C . ALA A 1 99 ? -11.275 -9.926 9.140 1.00 95.81 99 ALA A C 1
ATOM 759 O O . ALA A 1 99 ? -11.484 -10.021 10.351 1.00 95.81 99 ALA A O 1
ATOM 760 N N . ARG A 1 100 ? -11.055 -8.73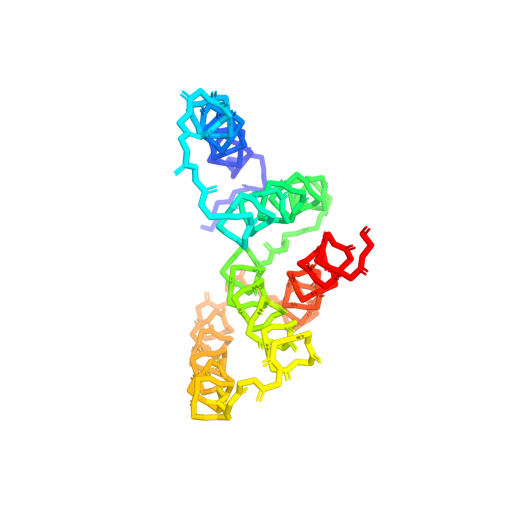3 8.569 1.00 93.25 100 ARG A N 1
ATOM 761 C CA . ARG A 1 100 ? -11.013 -7.475 9.338 1.00 93.25 100 ARG A CA 1
ATOM 762 C C . ARG A 1 100 ? -12.388 -7.035 9.839 1.00 93.25 100 ARG A C 1
ATOM 764 O O . ARG A 1 100 ? -12.448 -6.456 10.927 1.00 93.25 100 ARG A O 1
ATOM 771 N N . LEU A 1 101 ? -13.449 -7.330 9.089 1.00 93.62 101 LEU A N 1
ATOM 772 C CA . LEU A 1 101 ? -14.835 -7.086 9.495 1.00 93.62 101 LEU A CA 1
ATOM 773 C C . LEU A 1 101 ? -15.280 -8.061 10.593 1.00 93.62 101 LEU A C 1
ATOM 775 O O . LEU A 1 101 ? -15.805 -7.613 11.606 1.00 93.62 101 LEU A O 1
ATOM 779 N N . ILE A 1 102 ? -14.993 -9.362 10.450 1.00 95.50 102 ILE A N 1
ATOM 780 C CA . ILE A 1 102 ? -15.329 -10.389 11.459 1.00 95.50 102 ILE A CA 1
ATOM 781 C C . ILE A 1 102 ? -14.649 -10.091 12.800 1.00 95.50 102 ILE A C 1
ATOM 783 O O . ILE A 1 102 ? -15.263 -10.205 13.858 1.00 95.50 102 ILE A O 1
ATOM 787 N N . L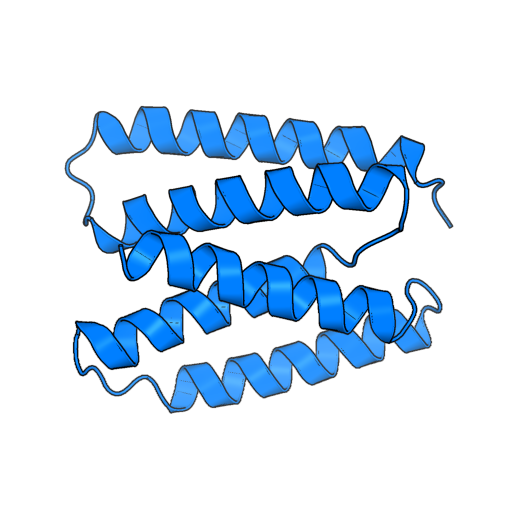EU A 1 103 ? -13.390 -9.646 12.767 1.00 93.00 103 LEU A N 1
ATOM 788 C CA . LEU A 1 103 ? -12.653 -9.241 13.968 1.00 93.00 103 LEU A CA 1
ATOM 789 C C . LEU A 1 103 ? -13.141 -7.908 14.568 1.00 93.00 103 LEU A C 1
ATOM 791 O O . LEU A 1 103 ? -12.544 -7.437 15.537 1.00 93.00 103 LEU A O 1
ATOM 795 N N . ASN A 1 104 ? -14.161 -7.265 13.980 1.00 89.62 104 ASN A N 1
ATOM 796 C CA . ASN A 1 104 ? -14.644 -5.925 14.332 1.00 89.62 104 ASN A CA 1
ATOM 797 C C . ASN A 1 104 ? -13.507 -4.890 14.440 1.00 89.62 104 ASN A C 1
ATOM 799 O O . ASN A 1 104 ? -13.562 -3.928 15.208 1.00 89.62 104 ASN A O 1
ATOM 803 N N . ALA A 1 105 ? -12.429 -5.103 13.679 1.00 87.44 105 ALA A N 1
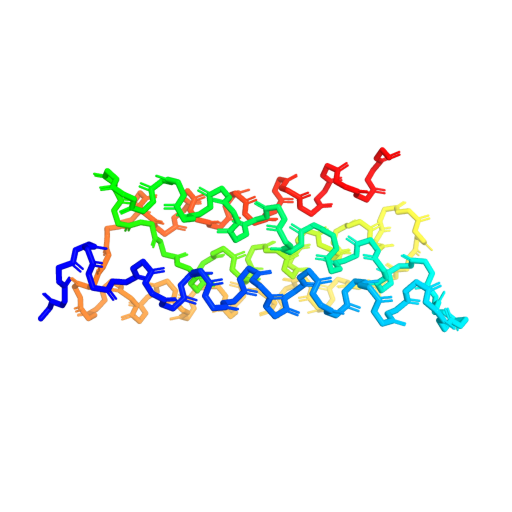ATOM 804 C CA . ALA A 1 105 ? -11.220 -4.297 13.776 1.00 87.44 105 ALA A CA 1
ATOM 805 C C . ALA A 1 105 ? -11.348 -2.990 12.985 1.00 87.44 105 ALA A C 1
ATOM 807 O O . ALA A 1 105 ? -10.696 -2.001 13.334 1.00 87.44 105 ALA A O 1
ATOM 808 N N . HIS A 1 106 ? -12.156 -3.012 11.920 1.00 90.94 106 HIS A N 1
ATOM 809 C CA . HIS A 1 106 ? -12.371 -1.908 10.993 1.00 90.94 106 HIS A CA 1
ATOM 810 C C . HIS A 1 106 ? -13.803 -1.905 10.446 1.00 90.94 106 HIS A C 1
ATOM 812 O O . HIS A 1 106 ? -14.467 -2.938 10.427 1.00 90.94 106 HIS A O 1
ATOM 818 N N . THR A 1 107 ? -14.261 -0.751 9.962 1.00 93.94 107 THR A N 1
ATOM 819 C CA . THR A 1 107 ? -15.528 -0.621 9.226 1.00 93.94 107 THR A CA 1
ATOM 820 C C . THR A 1 107 ? -15.320 -0.802 7.720 1.00 93.94 107 THR A C 1
ATOM 822 O O . THR A 1 107 ? -14.208 -0.643 7.214 1.00 93.94 107 THR A O 1
ATOM 825 N N . HIS A 1 108 ? -16.401 -1.065 6.978 1.00 94.62 108 HIS A N 1
ATOM 826 C CA . HIS A 1 108 ? -16.376 -1.160 5.512 1.00 94.62 108 HIS A CA 1
ATOM 827 C C . HIS A 1 108 ? -15.680 0.044 4.862 1.00 94.62 108 HIS A C 1
ATOM 829 O O . HIS A 1 108 ? -14.776 -0.126 4.048 1.00 94.62 108 HIS A O 1
ATOM 835 N N . ALA A 1 109 ? -16.035 1.262 5.284 1.00 95.00 109 ALA A N 1
ATOM 836 C CA . ALA A 1 109 ? -15.434 2.486 4.765 1.00 95.00 109 ALA A CA 1
ATOM 837 C C . ALA A 1 109 ? -13.909 2.528 4.996 1.00 95.00 109 ALA A C 1
ATOM 839 O O . ALA A 1 109 ? -13.160 2.842 4.080 1.00 95.00 109 ALA A O 1
ATOM 840 N N . GLN A 1 110 ? -13.420 2.126 6.175 1.00 94.75 110 GLN A N 1
ATOM 841 C CA . GLN A 1 110 ? -11.979 2.111 6.477 1.00 94.75 110 GLN A CA 1
ATOM 842 C C . GLN A 1 110 ? -11.190 1.115 5.618 1.00 94.75 1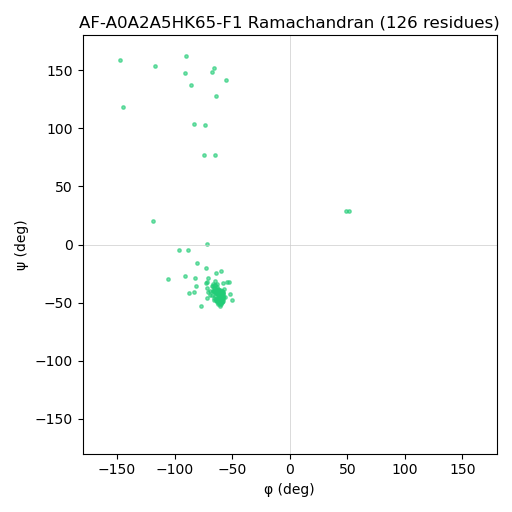10 GLN A C 1
ATOM 844 O O . GLN A 1 110 ? -10.007 1.335 5.343 1.00 94.75 110 GLN A O 1
ATOM 849 N N . ILE A 1 111 ? -11.826 0.009 5.228 1.00 96.31 111 ILE A N 1
ATOM 850 C CA . ILE A 1 111 ? -11.221 -1.021 4.383 1.00 96.31 111 ILE A CA 1
ATOM 851 C C . ILE A 1 111 ? -11.196 -0.550 2.929 1.00 96.31 111 ILE A C 1
ATOM 853 O O . ILE A 1 111 ? -10.123 -0.527 2.330 1.00 96.31 111 ILE A O 1
ATOM 857 N N . TYR A 1 112 ? -12.335 -0.120 2.380 1.00 96.44 112 TYR A N 1
ATOM 858 C CA . TYR A 1 112 ? -12.411 0.317 0.985 1.00 96.44 112 TYR A CA 1
ATOM 859 C C . TYR A 1 112 ? -11.586 1.576 0.720 1.00 96.44 112 TYR A C 1
ATOM 861 O O . TYR A 1 112 ? -10.868 1.625 -0.276 1.00 96.44 112 TYR A O 1
ATOM 869 N N . THR A 1 113 ? -11.594 2.561 1.626 1.00 96.19 113 THR A N 1
ATOM 870 C CA . THR A 1 113 ? -10.722 3.735 1.479 1.00 96.19 113 THR A CA 1
ATOM 871 C C . THR A 1 113 ? -9.248 3.349 1.550 1.00 96.19 113 THR A C 1
ATOM 873 O O . THR A 1 113 ? -8.457 3.869 0.773 1.00 96.19 113 THR A O 1
ATOM 876 N N . GLY A 1 114 ? -8.872 2.406 2.423 1.00 96.62 114 GLY A N 1
ATOM 877 C CA . GLY A 1 114 ? -7.509 1.871 2.456 1.00 96.62 114 GLY A CA 1
ATOM 878 C C . GLY A 1 114 ? -7.108 1.236 1.127 1.00 96.62 114 GLY A C 1
ATOM 879 O O . GLY A 1 114 ? -6.075 1.580 0.562 1.00 96.62 114 GLY A O 1
ATOM 880 N N . PHE A 1 115 ? -7.958 0.363 0.596 1.00 97.75 115 PHE A N 1
ATOM 881 C CA . PHE A 1 115 ? -7.727 -0.309 -0.679 1.00 97.75 115 PHE A CA 1
ATOM 882 C C . PHE A 1 115 ? -7.562 0.670 -1.846 1.00 97.75 115 PHE A C 1
ATOM 884 O O . PHE A 1 115 ? -6.569 0.608 -2.570 1.00 97.75 115 PHE A O 1
ATOM 891 N N . LEU A 1 116 ? -8.483 1.628 -1.978 1.00 97.50 116 LEU A N 1
ATOM 892 C CA . LEU A 1 116 ? -8.429 2.644 -3.030 1.00 97.50 116 LEU A CA 1
ATOM 893 C C . LEU A 1 116 ? -7.216 3.566 -2.888 1.00 97.50 116 LEU A C 1
ATOM 895 O O . LEU A 1 116 ? -6.603 3.910 -3.894 1.00 97.50 116 LEU A O 1
ATOM 899 N N . LEU A 1 117 ? -6.828 3.925 -1.660 1.00 97.50 117 LEU A N 1
ATOM 900 C CA . LEU A 1 117 ? -5.623 4.717 -1.407 1.00 97.50 117 LEU A CA 1
ATOM 901 C C . LEU A 1 117 ? -4.368 3.997 -1.920 1.00 97.50 117 LEU A C 1
ATOM 903 O O . LEU A 1 117 ? -3.530 4.614 -2.575 1.00 97.50 117 LEU A O 1
ATOM 907 N N . GLY A 1 118 ? -4.250 2.693 -1.652 1.00 96.94 118 GLY A N 1
ATOM 908 C CA . GLY A 1 118 ? -3.145 1.875 -2.151 1.00 96.94 118 GLY A CA 1
ATOM 909 C C . GLY A 1 118 ? -3.088 1.844 -3.680 1.00 96.94 118 GLY A C 1
ATOM 910 O O . GLY A 1 118 ? -2.035 2.105 -4.258 1.00 96.94 118 GLY A O 1
ATOM 911 N N . ILE A 1 119 ? -4.228 1.604 -4.336 1.00 96.75 119 ILE A N 1
ATOM 912 C CA . ILE A 1 119 ? -4.312 1.587 -5.805 1.00 96.75 119 ILE A CA 1
ATOM 913 C C . ILE A 1 119 ? -3.914 2.948 -6.381 1.00 96.75 119 ILE A C 1
ATOM 915 O O . ILE A 1 119 ? -3.053 3.017 -7.254 1.00 96.75 119 ILE A O 1
ATOM 919 N N . ALA A 1 120 ? -4.519 4.027 -5.879 1.00 95.88 120 ALA A N 1
ATOM 920 C CA . ALA A 1 120 ? -4.331 5.372 -6.411 1.00 95.88 120 ALA A CA 1
ATOM 921 C C . ALA A 1 120 ? -2.884 5.857 -6.270 1.00 95.88 120 ALA A C 1
ATOM 923 O O . ALA A 1 120 ? -2.340 6.444 -7.199 1.00 95.88 120 ALA A O 1
ATOM 924 N N . THR A 1 121 ? -2.248 5.594 -5.129 1.00 95.75 121 THR A N 1
ATOM 925 C CA . THR A 1 121 ? -0.859 6.013 -4.878 1.00 95.75 121 THR A CA 1
ATOM 926 C C . THR A 1 121 ? 0.135 5.284 -5.768 1.00 95.75 121 THR A C 1
ATOM 928 O O . THR A 1 121 ? 1.016 5.919 -6.341 1.00 95.75 121 THR A O 1
ATOM 931 N N . GLN A 1 122 ? -0.030 3.972 -5.936 1.00 94.50 122 GLN A N 1
ATOM 932 C CA . GLN A 1 122 ? 0.810 3.198 -6.847 1.00 94.50 122 GLN A CA 1
ATOM 933 C C . GLN A 1 122 ? 0.594 3.615 -8.292 1.00 94.50 122 GLN A C 1
ATOM 935 O O . GLN A 1 122 ? 1.556 3.906 -8.994 1.00 94.50 122 GLN A O 1
ATOM 940 N N . PHE A 1 123 ? -0.662 3.730 -8.716 1.00 90.69 123 PHE A N 1
ATOM 941 C CA . PHE A 1 123 ? -0.977 4.159 -10.070 1.00 90.69 123 PHE A CA 1
ATOM 942 C C . PHE A 1 123 ? -0.422 5.560 -10.368 1.00 90.69 123 PHE A C 1
ATOM 944 O O . PHE A 1 123 ? 0.175 5.758 -11.419 1.00 90.69 123 PHE A O 1
ATOM 951 N N . ALA A 1 124 ? -0.532 6.509 -9.431 1.00 91.44 124 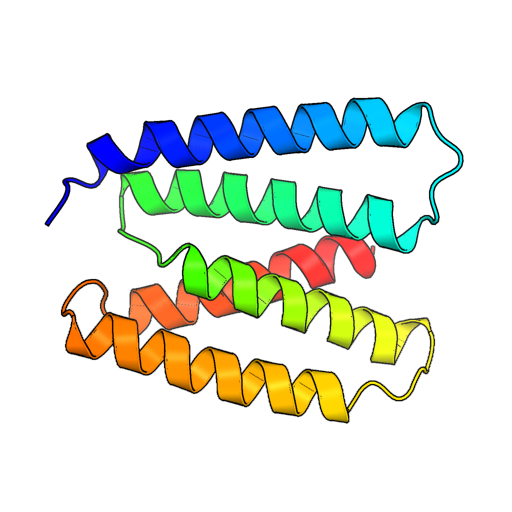ALA A N 1
ATOM 952 C CA . ALA A 1 124 ? 0.004 7.859 -9.597 1.00 91.44 124 ALA A CA 1
ATOM 953 C C . ALA A 1 124 ? 1.531 7.876 -9.779 1.00 91.44 124 ALA A C 1
ATOM 955 O O . ALA A 1 124 ? 2.021 8.556 -10.670 1.00 91.44 124 ALA A O 1
ATOM 956 N N . VAL A 1 125 ? 2.281 7.112 -8.980 1.00 91.06 125 VAL A N 1
ATOM 957 C CA . VAL A 1 125 ? 3.756 7.072 -9.073 1.00 91.06 125 VAL A CA 1
ATOM 958 C C . VAL A 1 125 ? 4.252 6.356 -10.325 1.00 91.06 125 VAL A C 1
ATOM 960 O O . VAL A 1 125 ? 5.349 6.610 -10.802 1.00 91.06 125 VAL A O 1
ATOM 963 N N . PHE A 1 126 ? 3.480 5.403 -10.828 1.00 83.69 126 PHE A N 1
ATOM 964 C CA . PHE A 1 126 ? 3.882 4.616 -11.981 1.00 83.69 126 PHE A CA 1
ATOM 965 C C . PHE A 1 126 ? 3.435 5.205 -13.321 1.00 83.69 126 PHE A C 1
ATOM 967 O O . PHE A 1 126 ? 4.018 4.895 -14.366 1.00 83.69 126 PHE A O 1
ATOM 974 N N . TYR A 1 127 ? 2.341 5.962 -13.319 1.00 75.31 127 TYR A N 1
ATOM 975 C CA . TYR A 1 127 ? 1.792 6.528 -14.540 1.00 75.31 127 TYR A CA 1
ATOM 976 C C . TYR A 1 127 ? 2.518 7.811 -14.958 1.00 75.31 127 TYR A C 1
ATOM 978 O O . TYR A 1 127 ? 2.701 8.005 -16.167 1.00 75.31 127 TYR A O 1
ATOM 986 N N . PHE A 1 128 ? 2.933 8.617 -13.973 1.00 71.19 128 PHE A N 1
ATOM 987 C CA . PHE A 1 128 ? 3.676 9.874 -14.109 1.00 71.19 128 PHE A CA 1
ATOM 988 C C . PHE A 1 128 ? 5.157 9.684 -13.780 1.00 71.19 128 PHE A C 1
ATOM 990 O O . PHE A 1 128 ? 5.981 10.314 -14.477 1.00 71.19 128 PHE A O 1
#

Radius of gyration: 15.02 Å; Cα contacts (8 Å, |Δi|>4): 158; chains: 1; bounding box: 39×25×43 Å